Protein AF-A0A3D5X5H4-F1 (afdb_monomer_lite)

Foldseek 3Di:
DDPQKDWPDFDDDPQATQWTWIAHPVGDIDIDGDRDDDDDPDDDDPCPVCPVVDDD

Secondary structure (DSSP, 8-state):
---SEEEEEEEEETTEEEEEEEEETTS-EEEEE-S-------SS-TTGGGGGG---

Structure (mmCIF, N/CA/C/O backbone):
data_AF-A0A3D5X5H4-F1
#
_entry.id   AF-A0A3D5X5H4-F1
#
loop_
_atom_site.group_PDB
_atom_site.id
_atom_site.type_symbol
_atom_site.label_atom_id
_atom_site.label_alt_id
_atom_site.label_comp_id
_atom_site.label_asym_id
_atom_site.label_entity_id
_atom_site.label_seq_id
_atom_site.pdbx_PDB_ins_code
_atom_site.Cartn_x
_atom_site.Cartn_y
_atom_site.Cartn_z
_atom_site.occupancy
_atom_site.B_iso_or_equiv
_atom_site.auth_seq_id
_atom_site.auth_comp_id
_atom_site.auth_asym_id
_atom_site.auth_atom_id
_atom_site.pdbx_PDB_model_num
ATOM 1 N N . MET A 1 1 ? -15.668 3.183 -3.566 1.00 85.31 1 MET A N 1
ATOM 2 C CA . MET A 1 1 ? -14.627 4.009 -2.917 1.00 85.31 1 MET A CA 1
ATOM 3 C C . MET A 1 1 ? -14.472 3.517 -1.490 1.00 85.31 1 MET A C 1
ATOM 5 O O . MET A 1 1 ? -15.492 3.263 -0.861 1.00 85.31 1 MET A O 1
ATOM 9 N N . LEU A 1 2 ? -13.239 3.327 -1.023 1.00 90.75 2 LEU A N 1
ATOM 10 C CA . LEU A 1 2 ? -12.928 2.900 0.343 1.00 90.75 2 LEU A CA 1
ATOM 11 C C . LEU A 1 2 ? -12.343 4.104 1.088 1.00 90.75 2 LEU A C 1
ATOM 13 O O . LEU A 1 2 ? -11.339 4.656 0.650 1.00 90.75 2 LEU A O 1
ATOM 17 N N . PHE A 1 3 ? -12.990 4.533 2.169 1.00 94.44 3 PHE A N 1
ATOM 18 C CA . PHE A 1 3 ? -12.551 5.662 2.998 1.00 94.44 3 PHE A CA 1
ATOM 19 C C . PHE A 1 3 ? -11.899 5.155 4.280 1.00 94.44 3 PHE A C 1
ATOM 21 O O . PHE A 1 3 ? -12.298 4.099 4.768 1.00 94.44 3 PHE A O 1
ATOM 28 N N . GLU A 1 4 ? -10.918 5.888 4.812 1.00 95.06 4 GLU A N 1
ATOM 29 C CA . GLU A 1 4 ? -10.222 5.539 6.069 1.00 95.06 4 GLU A CA 1
ATOM 30 C C . GLU A 1 4 ? -9.522 4.171 6.010 1.00 95.06 4 GLU A C 1
ATOM 32 O O . GLU A 1 4 ? -9.375 3.477 7.014 1.00 95.06 4 GLU A O 1
ATOM 37 N N . HIS A 1 5 ? -9.119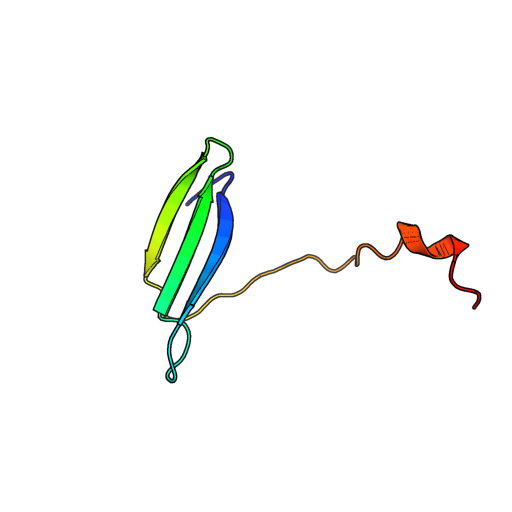 3.753 4.806 1.00 96.00 5 HIS A N 1
ATOM 38 C CA . HIS A 1 5 ? -8.333 2.547 4.591 1.00 96.00 5 HIS A CA 1
ATOM 39 C C . HIS A 1 5 ? -6.883 2.925 4.330 1.00 96.00 5 HIS A C 1
ATOM 41 O O . HIS A 1 5 ? -6.587 3.790 3.506 1.00 96.00 5 HIS A O 1
ATOM 47 N N . THR A 1 6 ? -5.981 2.227 5.002 1.00 95.12 6 THR A N 1
ATOM 48 C CA . THR A 1 6 ? -4.541 2.316 4.781 1.00 95.12 6 THR A CA 1
ATOM 49 C C . THR A 1 6 ? -4.035 1.010 4.186 1.00 95.12 6 THR A C 1
ATOM 51 O O . THR A 1 6 ? -4.571 -0.069 4.457 1.00 95.12 6 THR A O 1
ATOM 54 N N . THR A 1 7 ? -3.016 1.102 3.334 1.00 95.69 7 THR A N 1
ATOM 55 C CA . THR A 1 7 ? -2.396 -0.076 2.725 1.00 95.69 7 THR A CA 1
ATOM 56 C C . THR A 1 7 ? -1.691 -0.895 3.793 1.00 95.69 7 THR A C 1
ATOM 58 O O . THR A 1 7 ? -0.753 -0.408 4.420 1.00 95.69 7 THR A O 1
ATOM 61 N N . LYS A 1 8 ? -2.138 -2.137 3.989 1.00 96.50 8 LYS A N 1
ATOM 62 C CA . LYS A 1 8 ? -1.505 -3.085 4.909 1.00 96.50 8 LYS A CA 1
ATOM 63 C C . LYS A 1 8 ? -0.440 -3.911 4.192 1.00 96.50 8 LYS A C 1
ATOM 65 O O . LYS A 1 8 ? 0.658 -4.062 4.711 1.00 96.50 8 LYS A O 1
ATOM 70 N N . GLU A 1 9 ? -0.766 -4.439 3.014 1.00 97.06 9 GLU A N 1
ATOM 71 C CA . GLU A 1 9 ? 0.127 -5.311 2.244 1.00 97.06 9 GLU A CA 1
ATOM 72 C C . GLU A 1 9 ? -0.207 -5.254 0.750 1.00 97.06 9 GLU A C 1
ATOM 74 O O . GLU A 1 9 ? -1.379 -5.215 0.376 1.00 97.06 9 GLU A O 1
ATOM 79 N N . ILE A 1 10 ? 0.817 -5.277 -0.105 1.00 96.88 10 ILE A N 1
ATOM 80 C CA . ILE A 1 10 ? 0.662 -5.455 -1.553 1.00 96.88 10 ILE A CA 1
ATOM 81 C C . ILE A 1 10 ? 0.955 -6.922 -1.857 1.00 96.88 10 ILE A C 1
ATOM 83 O O . ILE A 1 10 ? 2.029 -7.420 -1.524 1.00 96.88 10 ILE A O 1
ATOM 87 N N . LEU A 1 11 ? -0.004 -7.607 -2.472 1.00 97.62 11 LEU A N 1
ATOM 88 C CA . LEU A 1 11 ? 0.098 -9.015 -2.835 1.00 97.62 11 LEU A CA 1
ATOM 89 C C . LEU A 1 11 ? 0.627 -9.129 -4.267 1.00 97.62 11 LEU A C 1
ATOM 91 O O . LEU A 1 11 ? 0.224 -8.366 -5.149 1.00 97.62 11 LEU A O 1
ATOM 95 N N . GLY A 1 12 ? 1.513 -10.089 -4.508 1.00 96.62 12 GLY A N 1
ATOM 96 C CA . GLY A 1 12 ? 2.079 -10.310 -5.831 1.00 96.62 12 GLY A CA 1
ATOM 97 C C . GLY A 1 12 ? 2.865 -11.606 -5.945 1.00 96.62 12 GLY A C 1
ATOM 98 O O . GLY A 1 12 ? 3.192 -12.250 -4.946 1.00 96.62 12 GLY A O 1
ATOM 99 N N . ASP A 1 13 ? 3.167 -11.966 -7.185 1.00 94.62 13 ASP A N 1
ATOM 100 C CA . ASP A 1 13 ? 4.026 -13.089 -7.549 1.00 94.62 13 ASP A CA 1
ATOM 101 C C . ASP A 1 13 ? 5.087 -12.650 -8.573 1.00 94.62 13 ASP A C 1
ATOM 103 O O . ASP A 1 13 ? 5.294 -11.458 -8.812 1.00 94.62 13 ASP A O 1
ATOM 107 N N . SER A 1 14 ? 5.796 -13.611 -9.171 1.00 95.00 14 SER A N 1
ATOM 108 C CA . SER A 1 14 ? 6.848 -13.365 -10.168 1.00 95.00 14 SER A CA 1
ATOM 109 C C . SER A 1 14 ? 6.385 -12.546 -11.382 1.00 95.00 14 SER A C 1
ATOM 111 O O . SER A 1 14 ? 7.220 -11.991 -12.093 1.00 95.00 14 SER A O 1
ATOM 113 N N . SER A 1 15 ? 5.077 -12.477 -11.623 1.00 93.38 15 SER A N 1
ATOM 114 C CA . SER A 1 15 ? 4.436 -11.783 -12.741 1.00 93.38 15 SER A CA 1
ATOM 115 C C . SER A 1 15 ? 3.967 -10.368 -12.382 1.00 93.38 15 SER A C 1
ATOM 117 O O . SER A 1 15 ? 3.572 -9.623 -13.278 1.00 93.38 15 SER A O 1
ATOM 119 N N . GLY A 1 16 ? 4.011 -9.976 -11.102 1.00 95.75 16 GLY A N 1
ATOM 120 C CA . GLY A 1 16 ? 3.647 -8.635 -10.635 1.00 95.75 16 GLY A CA 1
ATOM 121 C C . GLY A 1 16 ? 2.592 -8.618 -9.526 1.00 95.75 16 GLY A C 1
ATOM 122 O O . GLY A 1 16 ? 2.454 -9.571 -8.761 1.00 95.75 16 GLY A O 1
ATOM 123 N N . VAL A 1 17 ? 1.875 -7.493 -9.416 1.00 97.38 17 VAL A N 1
ATOM 124 C CA . VAL A 1 17 ? 0.829 -7.283 -8.400 1.00 97.38 17 VAL A CA 1
ATOM 125 C C . VAL A 1 17 ? -0.405 -8.107 -8.755 1.00 97.38 17 VAL A C 1
ATOM 127 O O . VAL A 1 17 ? -0.883 -8.052 -9.887 1.00 97.38 17 VAL A O 1
ATOM 130 N N . THR A 1 18 ? -0.929 -8.831 -7.773 1.00 97.75 18 THR A N 1
ATOM 131 C CA . THR A 1 18 ? -2.163 -9.623 -7.893 1.00 97.75 18 THR A CA 1
ATOM 132 C C . THR A 1 18 ? -3.270 -9.123 -6.970 1.00 97.75 18 THR A C 1
ATOM 134 O O . THR A 1 18 ? -4.445 -9.409 -7.199 1.00 97.75 18 THR A O 1
ATOM 137 N N . GLY A 1 19 ? -2.932 -8.321 -5.958 1.00 97.75 19 GLY A N 1
ATOM 138 C CA . GLY A 1 19 ? -3.920 -7.754 -5.056 1.00 97.75 19 GLY A CA 1
ATOM 139 C C . GLY A 1 19 ? -3.345 -6.765 -4.053 1.00 97.75 19 GLY A C 1
ATOM 140 O O . GLY A 1 19 ? -2.142 -6.513 -3.988 1.00 97.75 19 GLY A O 1
ATOM 141 N N . VAL A 1 20 ? -4.227 -6.220 -3.226 1.00 97.75 20 VAL A N 1
ATOM 142 C CA . VAL A 1 20 ? -3.865 -5.398 -2.072 1.00 97.75 20 VAL A CA 1
ATOM 143 C C . VAL A 1 20 ? -4.728 -5.778 -0.876 1.00 97.75 20 VAL A C 1
ATOM 145 O O . VAL A 1 20 ? -5.934 -5.991 -1.003 1.00 97.75 20 VAL A O 1
ATOM 148 N N . SER A 1 21 ? -4.101 -5.864 0.292 1.00 97.62 21 SER A N 1
ATOM 149 C CA . SER A 1 21 ? -4.772 -5.931 1.584 1.00 97.62 21 SER A CA 1
ATOM 150 C C . SER A 1 21 ? -4.779 -4.541 2.209 1.00 97.62 21 SER A C 1
ATOM 152 O O . SER A 1 21 ? -3.733 -3.900 2.363 1.00 97.62 21 SER A O 1
ATOM 154 N N . LEU A 1 22 ? -5.964 -4.062 2.561 1.00 97.50 22 LEU A N 1
ATOM 155 C CA . LEU A 1 22 ? -6.200 -2.759 3.161 1.00 97.50 22 LEU A CA 1
ATOM 156 C C . LEU A 1 22 ? -6.751 -2.947 4.570 1.00 97.50 22 LEU A C 1
ATOM 158 O O . LEU A 1 22 ? -7.567 -3.837 4.805 1.00 97.50 22 LEU A O 1
ATOM 162 N N . LYS A 1 23 ? -6.345 -2.076 5.491 1.00 97.88 23 LYS A N 1
ATOM 163 C CA . LYS A 1 23 ? -6.878 -2.029 6.850 1.00 97.88 23 LYS A CA 1
ATOM 164 C C . LYS A 1 23 ? -7.628 -0.723 7.061 1.00 97.88 23 LYS A C 1
ATOM 166 O O . LYS A 1 23 ? -7.064 0.355 6.862 1.00 97.88 23 LYS A O 1
ATOM 171 N N . LYS A 1 24 ? -8.882 -0.824 7.485 1.00 97.44 24 LYS A N 1
ATOM 172 C CA . LYS A 1 24 ? -9.688 0.311 7.920 1.00 97.44 24 LYS A CA 1
ATOM 173 C C . LYS A 1 24 ? -9.302 0.722 9.339 1.00 97.44 24 LYS A C 1
ATOM 175 O O . LYS A 1 24 ? -8.911 -0.125 10.144 1.00 97.44 24 LYS A O 1
ATOM 180 N N . GLU A 1 25 ? -9.468 1.993 9.685 1.00 95.94 25 GLU A N 1
ATOM 181 C CA . GLU A 1 25 ? -9.232 2.478 11.056 1.00 95.94 25 GLU A CA 1
ATOM 182 C C . GLU A 1 25 ? -10.049 1.726 12.119 1.00 95.94 25 GLU A C 1
ATOM 184 O O . GLU A 1 25 ? -9.542 1.450 13.204 1.00 95.94 25 GLU A O 1
ATOM 189 N N . SER A 1 26 ? -11.268 1.286 11.783 1.00 96.19 26 SER A N 1
ATOM 190 C CA . SER A 1 26 ? -12.102 0.453 12.663 1.00 96.19 26 SER A CA 1
ATOM 191 C C . SER A 1 26 ? -11.551 -0.960 12.907 1.00 96.19 26 SER A C 1
ATOM 193 O O . SER A 1 26 ? -12.131 -1.709 13.689 1.00 96.19 26 SER A O 1
ATOM 195 N N . GLY A 1 27 ? -10.458 -1.345 12.240 1.00 94.50 27 GLY A N 1
ATOM 196 C CA . GLY A 1 27 ? -9.818 -2.656 12.355 1.00 94.50 27 GLY A CA 1
ATOM 197 C C . GLY A 1 27 ? -10.287 -3.692 11.332 1.00 94.50 27 GLY A C 1
ATOM 198 O O . GLY A 1 27 ? -9.740 -4.791 11.309 1.00 94.50 27 GLY A O 1
ATOM 199 N N . GLU A 1 28 ? -11.256 -3.353 10.482 1.00 96.56 28 GLU A N 1
ATOM 200 C CA . GLU A 1 28 ? -11.699 -4.208 9.377 1.00 96.56 28 GLU A CA 1
ATOM 201 C C . GLU A 1 28 ? -10.600 -4.337 8.313 1.00 96.56 28 GLU A C 1
ATOM 203 O O . GLU A 1 28 ? -9.896 -3.370 8.017 1.00 96.56 28 GLU A O 1
ATOM 208 N N . GLU A 1 29 ? -10.462 -5.524 7.723 1.00 96.69 29 GLU A N 1
ATOM 209 C CA . GLU A 1 29 ? -9.529 -5.770 6.624 1.00 96.69 29 GLU A CA 1
ATOM 210 C C . GLU A 1 29 ? -10.270 -6.164 5.355 1.00 96.69 29 GLU A C 1
ATOM 212 O O . GLU A 1 29 ? -11.186 -6.987 5.376 1.00 96.69 29 GLU A O 1
ATOM 217 N N . VAL A 1 30 ? -9.830 -5.593 4.237 1.00 97.25 30 VAL A N 1
ATOM 218 C CA . VAL A 1 30 ? -10.406 -5.829 2.916 1.00 97.25 30 VAL A CA 1
ATOM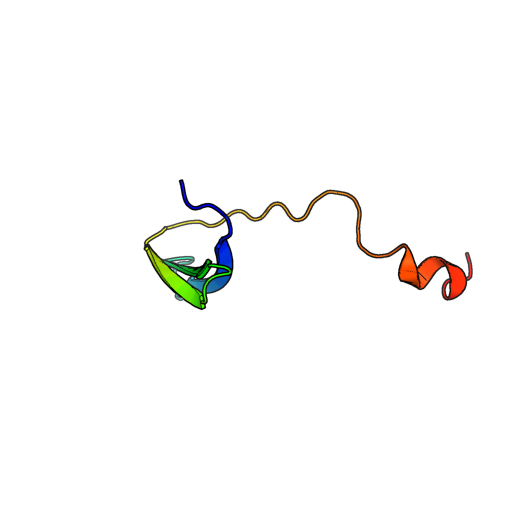 219 C C . VAL A 1 30 ? -9.294 -6.214 1.958 1.00 97.25 30 VAL A C 1
ATOM 221 O O . VAL A 1 30 ? -8.260 -5.550 1.890 1.00 97.25 30 VAL A O 1
ATOM 224 N N . LYS A 1 31 ? -9.527 -7.275 1.185 1.00 97.62 31 LYS A N 1
ATOM 225 C CA . LYS A 1 31 ? -8.669 -7.661 0.064 1.00 97.62 31 LYS A CA 1
ATOM 226 C C . LYS A 1 31 ? -9.323 -7.254 -1.244 1.00 97.62 31 LYS A C 1
ATOM 228 O O . LYS A 1 31 ? -10.523 -7.457 -1.422 1.00 97.62 31 LYS A O 1
ATOM 233 N N . VAL A 1 32 ? -8.529 -6.682 -2.140 1.00 97.31 32 VAL A N 1
ATOM 234 C CA . VAL A 1 32 ? -8.974 -6.274 -3.472 1.00 97.31 32 VAL A CA 1
ATOM 235 C C . VAL A 1 32 ? -8.009 -6.847 -4.498 1.00 97.31 32 VAL A C 1
ATOM 237 O O . VAL A 1 32 ? -6.815 -6.553 -4.446 1.00 97.31 32 VAL A O 1
ATOM 240 N N . ASP A 1 33 ? -8.533 -7.644 -5.425 1.00 97.50 33 ASP A N 1
ATOM 241 C CA . ASP A 1 33 ? -7.761 -8.182 -6.543 1.00 97.50 33 ASP A CA 1
ATOM 242 C C . ASP A 1 33 ? -7.511 -7.068 -7.564 1.00 97.50 33 ASP A C 1
ATOM 244 O O . ASP A 1 33 ? -8.445 -6.434 -8.067 1.00 97.50 33 ASP A O 1
ATOM 248 N N . ILE A 1 34 ? -6.238 -6.799 -7.841 1.00 96.88 34 ILE A N 1
ATOM 249 C CA . ILE A 1 34 ? -5.784 -5.729 -8.734 1.00 96.88 34 ILE A CA 1
ATOM 250 C C . ILE A 1 34 ? -4.519 -6.179 -9.456 1.00 96.88 34 ILE A C 1
ATOM 252 O O . ILE A 1 34 ? -3.697 -6.8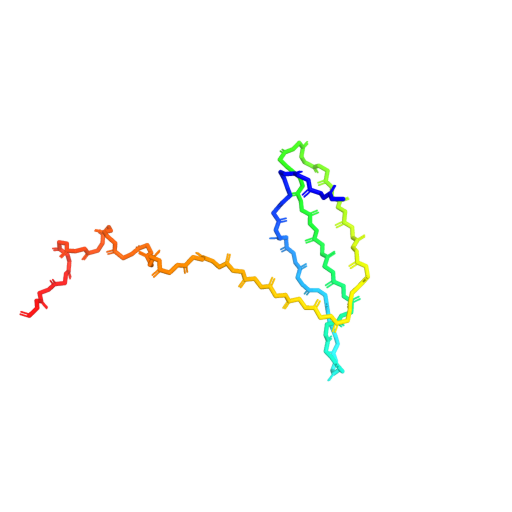94 -8.897 1.00 96.88 34 ILE A O 1
ATOM 256 N N . THR A 1 35 ? -4.321 -5.706 -10.681 1.00 96.81 35 THR A N 1
ATOM 257 C CA . THR A 1 35 ? -3.125 -6.023 -11.481 1.00 96.81 35 THR A C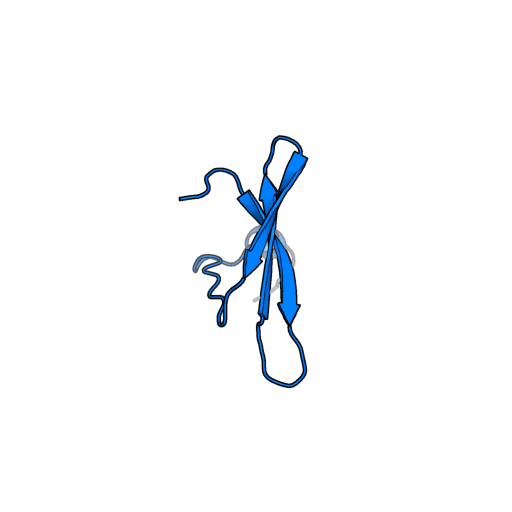A 1
ATOM 258 C C . THR A 1 35 ? -2.040 -4.945 -11.392 1.00 96.81 35 THR A C 1
ATOM 260 O O . THR A 1 35 ? -0.994 -5.052 -12.025 1.00 96.81 35 THR A O 1
ATOM 263 N N . GLY A 1 36 ? -2.291 -3.862 -10.650 1.00 93.88 36 GLY A N 1
ATOM 264 C CA . GLY A 1 36 ? -1.375 -2.734 -10.515 1.00 93.88 36 GLY A CA 1
ATOM 265 C C . GLY A 1 36 ? -1.775 -1.806 -9.374 1.00 93.88 36 GLY A C 1
ATOM 266 O O . GLY A 1 36 ? -2.960 -1.599 -9.123 1.00 93.88 36 GLY A O 1
ATOM 267 N N . PHE A 1 37 ? -0.778 -1.247 -8.687 1.00 94.88 37 PHE A N 1
ATOM 268 C CA . PHE A 1 37 ? -0.954 -0.416 -7.498 1.00 94.88 37 PHE A CA 1
ATOM 269 C C . PHE A 1 37 ? -0.102 0.854 -7.604 1.00 94.88 37 PHE A C 1
ATOM 271 O O . PHE A 1 37 ? 1.104 0.777 -7.833 1.00 94.88 37 PHE A O 1
ATOM 278 N N . PHE A 1 38 ? -0.723 2.019 -7.421 1.00 93.69 38 PHE A N 1
ATOM 279 C CA . PHE A 1 38 ? -0.053 3.320 -7.444 1.00 93.69 38 PHE A CA 1
ATOM 280 C C . PHE A 1 38 ? -0.281 4.019 -6.106 1.00 93.69 38 PHE A C 1
ATOM 282 O O . PHE A 1 38 ? -1.426 4.233 -5.709 1.00 93.69 38 PHE A O 1
ATOM 289 N N . VAL A 1 39 ? 0.804 4.390 -5.422 1.00 89.56 39 VAL A N 1
ATOM 290 C CA . VAL A 1 39 ? 0.748 5.118 -4.151 1.00 89.56 39 VAL A CA 1
ATOM 291 C C . VAL A 1 39 ? 1.313 6.520 -4.321 1.00 89.56 39 VAL A C 1
ATOM 293 O O . VAL A 1 39 ? 2.443 6.703 -4.766 1.00 89.56 39 VAL A O 1
ATOM 296 N N . ALA A 1 40 ? 0.517 7.519 -3.952 1.00 86.75 40 ALA A N 1
ATOM 297 C CA . ALA A 1 40 ? 0.961 8.899 -3.862 1.00 86.75 40 ALA A CA 1
ATOM 298 C C . ALA A 1 40 ? 1.210 9.232 -2.386 1.00 86.75 40 ALA A C 1
ATOM 300 O O . ALA A 1 40 ? 0.266 9.352 -1.611 1.00 86.75 40 ALA A O 1
ATOM 301 N N . ILE A 1 41 ? 2.480 9.371 -2.001 1.00 80.81 41 ILE A N 1
ATOM 302 C CA . ILE A 1 41 ? 2.903 9.674 -0.619 1.00 80.81 41 ILE A CA 1
ATOM 303 C C . ILE A 1 41 ? 3.067 11.180 -0.342 1.00 80.81 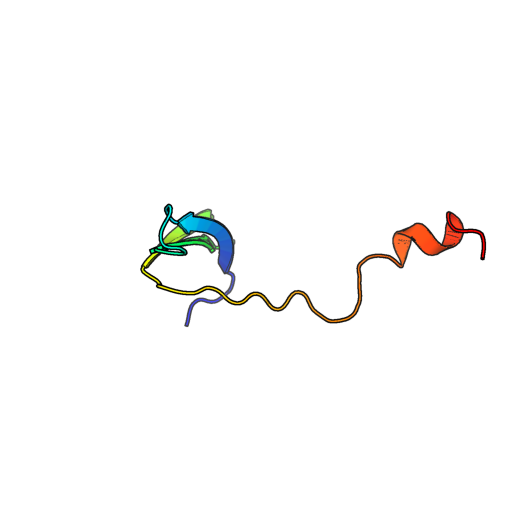41 ILE A C 1
ATOM 305 O O . ILE A 1 41 ? 3.470 11.570 0.748 1.00 80.81 41 ILE A O 1
ATOM 309 N N . GLY A 1 42 ? 2.742 12.033 -1.319 1.00 78.94 42 GLY A N 1
ATOM 310 C CA . GLY A 1 4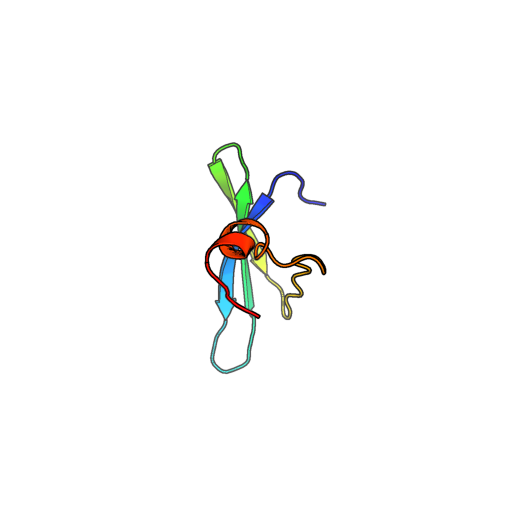2 ? 2.973 13.478 -1.256 1.00 78.94 42 GLY A CA 1
ATOM 311 C C . GLY A 1 42 ? 4.386 13.888 -1.690 1.00 78.94 42 GLY A C 1
ATOM 312 O O . GLY A 1 42 ? 5.271 13.056 -1.858 1.00 78.94 42 GLY A O 1
ATOM 313 N N . HIS A 1 43 ? 4.579 15.192 -1.916 1.00 79.62 43 HIS A N 1
ATOM 314 C CA . HIS A 1 43 ? 5.844 15.772 -2.402 1.00 79.62 43 HIS A CA 1
ATOM 315 C C . HIS A 1 43 ? 6.722 16.347 -1.283 1.00 79.62 43 HIS A C 1
ATOM 317 O O . HIS A 1 43 ? 7.862 16.724 -1.540 1.00 79.62 43 HIS A O 1
ATOM 323 N N . GLN A 1 44 ? 6.197 16.435 -0.058 1.00 77.56 44 GLN A N 1
ATOM 324 C CA . GLN A 1 44 ? 6.933 16.948 1.089 1.00 77.56 44 GLN A CA 1
ATOM 325 C C . GLN A 1 44 ? 7.434 15.772 1.932 1.00 77.56 44 GLN A C 1
ATOM 327 O O . GLN A 1 44 ? 6.632 15.140 2.624 1.00 77.56 44 GLN A O 1
ATOM 332 N N . PRO A 1 45 ? 8.730 15.427 1.848 1.00 72.06 45 PRO A N 1
ATOM 333 C CA . PRO A 1 45 ? 9.291 14.375 2.679 1.00 72.06 45 PRO A CA 1
ATOM 334 C C . PRO A 1 45 ? 9.200 14.768 4.156 1.00 72.06 45 PRO A C 1
ATOM 336 O O . PRO A 1 45 ? 9.292 15.943 4.506 1.00 72.06 45 PRO A O 1
ATOM 339 N N . ASN A 1 46 ? 9.083 13.776 5.041 1.00 78.00 46 ASN A N 1
ATOM 340 C CA . ASN A 1 46 ? 9.086 13.980 6.494 1.00 78.00 46 ASN A CA 1
ATOM 341 C C . ASN A 1 46 ? 10.506 14.278 7.031 1.00 78.00 46 ASN A C 1
ATOM 343 O O . ASN A 1 46 ? 10.944 13.707 8.026 1.00 78.00 46 ASN A O 1
ATOM 347 N N . SER A 1 47 ? 11.262 15.119 6.320 1.00 81.31 47 SER A N 1
ATOM 348 C CA . SER A 1 47 ? 12.638 15.500 6.646 1.00 81.31 47 SER A CA 1
ATOM 349 C C . SER A 1 47 ? 12.715 16.675 7.618 1.00 81.31 47 SER A C 1
ATOM 351 O O . SER A 1 47 ? 13.784 16.960 8.147 1.00 81.31 47 SER A O 1
ATOM 353 N N . ASP A 1 48 ? 11.593 17.358 7.861 1.00 83.19 48 ASP A N 1
ATOM 354 C CA . ASP A 1 48 ? 11.536 18.554 8.706 1.00 83.19 48 ASP A CA 1
ATOM 355 C C . ASP A 1 48 ? 12.031 18.289 10.135 1.00 83.19 48 ASP A C 1
ATOM 357 O O . ASP A 1 48 ? 12.693 19.144 10.715 1.00 83.19 48 ASP A O 1
ATOM 361 N N . ILE A 1 49 ? 11.803 17.082 10.662 1.00 86.94 49 ILE A N 1
ATOM 362 C CA . ILE A 1 49 ? 12.275 16.661 11.992 1.00 86.94 49 ILE A CA 1
ATOM 363 C C . ILE A 1 49 ? 13.800 16.495 12.085 1.00 86.94 49 ILE A C 1
ATOM 365 O O . ILE A 1 49 ? 14.337 16.417 13.185 1.00 86.94 49 ILE A O 1
ATOM 369 N N . PHE A 1 50 ? 14.497 16.422 10.949 1.00 85.12 50 PHE A N 1
ATOM 370 C CA . PHE A 1 50 ? 15.944 16.207 10.887 1.00 85.12 50 PHE A CA 1
ATOM 371 C C . PHE A 1 50 ? 16.726 17.484 10.572 1.00 85.12 50 PHE A C 1
ATOM 373 O O . PHE A 1 50 ? 17.949 17.428 10.498 1.00 85.12 50 PHE A O 1
ATOM 380 N N . LYS A 1 51 ? 16.053 18.629 10.398 1.00 84.62 51 LYS A N 1
ATOM 381 C CA . LYS A 1 51 ? 16.706 19.898 10.033 1.00 84.62 51 LYS A CA 1
ATOM 382 C C . LYS A 1 51 ? 17.814 20.306 11.003 1.00 84.62 51 LYS A C 1
ATOM 384 O O . LYS A 1 51 ? 18.861 20.742 10.551 1.00 84.62 51 LYS A O 1
ATOM 389 N N . ASP A 1 52 ? 17.614 20.093 12.301 1.00 86.69 52 ASP A N 1
ATOM 390 C CA . ASP A 1 52 ? 18.598 20.449 13.335 1.00 86.69 52 ASP A CA 1
ATOM 391 C C . ASP A 1 52 ? 19.772 19.453 13.430 1.00 86.69 52 ASP A C 1
ATOM 393 O O . ASP A 1 52 ? 20.722 19.679 14.173 1.00 86.69 52 ASP A O 1
ATOM 397 N N . PHE A 1 53 ? 19.702 18.332 12.702 1.00 81.75 53 PHE A N 1
ATOM 398 C CA . PHE A 1 53 ? 20.699 17.256 12.705 1.00 81.75 53 PHE A CA 1
ATOM 399 C C . PHE A 1 53 ? 21.510 17.183 11.402 1.00 81.75 53 PHE A C 1
ATOM 401 O O . PHE A 1 53 ? 22.340 16.286 11.250 1.00 81.75 53 PHE A O 1
ATOM 408 N N . VAL A 1 54 ? 21.255 18.086 10.453 1.00 78.56 54 VAL A N 1
ATOM 409 C CA . VAL A 1 54 ? 21.958 18.160 9.170 1.00 78.56 54 VAL A CA 1
ATOM 410 C C . VAL A 1 54 ? 22.656 19.514 9.091 1.00 78.56 54 VAL A C 1
ATOM 412 O O . VAL A 1 54 ? 22.002 20.536 8.906 1.00 78.56 54 VAL A O 1
ATOM 415 N N . ASP A 1 55 ? 23.983 19.516 9.212 1.00 70.25 55 ASP A N 1
ATOM 416 C CA . ASP A 1 55 ? 24.794 20.673 8.834 1.00 70.25 55 ASP A CA 1
ATOM 417 C C . ASP A 1 55 ? 24.872 20.737 7.300 1.00 70.25 55 ASP A C 1
ATOM 419 O O . ASP A 1 55 ? 25.157 19.730 6.643 1.00 70.25 55 ASP A O 1
ATOM 423 N N . MET A 1 56 ? 24.568 21.907 6.733 1.00 67.69 56 MET A N 1
ATOM 424 C CA . MET A 1 56 ? 24.579 22.165 5.288 1.00 67.69 56 MET A CA 1
ATOM 425 C C . MET A 1 56 ? 25.928 22.702 4.810 1.00 67.69 56 MET A C 1
ATOM 427 O O . MET A 1 56 ? 26.495 23.577 5.503 1.00 67.69 56 MET A O 1
#

Radius of gyration: 16.21 Å; chains: 1; bounding box: 39×36×26 Å

Sequence (56 aa):
MLFEHTTKEILGDSSGVTGVSLKKESGEEVKVDITGFFVAIGHQPNSDIFKDFVDM

pLDDT: mean 90.93, std 8.12, range [67.69, 97.88]